Protein 3EVY (pdb70)

InterPro domains:
  IPR004473 Restriction endonuclease, type I, HsdR [TIGR00348] (7-655)
  IPR007409 Restriction endonuclease, type I, HsdR, N-terminal [PF04313] (4-182)
  IPR014001 Helicase superfamily 1/2, ATP-binding domain [PS51192] (248-413)
  IPR014001 Helicase superfamily 1/2, ATP-binding domain [SM00487] (231-418)
  IPR022625 Type I restriction enzyme R protein, C-terminal [PF12008] (660-917)
  IPR027417 P-loop containing nucleoside triphosphate hydrolase [G3DSA:3.40.50.300] (234-418)
  IPR027417 P-loop containing nucleoside triphosphate hydrolase [G3DSA:3.40.50.300] (419-662)
  IPR027417 P-loop containing nucleoside triphosphate hydrolase [SSF52540] (234-399)
  IPR027417 P-loop containing nucleoside triphosphate hydrolase [SSF52540] (256-638)
  IPR040980 SWI2/SNF2 ATPase [PF18766] (238-451)
  IPR051268 Type I restriction enzyme R subunit [PTHR30195] (1-907)
  IPR055180 Restriction endonuclease, type I, HsdR, second RecA-like helicase domain [PF22679] (484-639)

Nearest PDB structures (foldseek):
  3evy-assembly1_A  TM=1.012E+00  e=1.285E-11  Bacteroides fragilis NCTC 9343
  9had-assembly1_A  TM=4.197E-01  e=7.879E+00  Dermatophagoides farinae
  3evy-assembly1_A  TM=9.813E-01  e=6.248E-11  Bacteroides fragilis NCTC 9343
  9had-assembly1_A  TM=3.806E-01  e=4.696E+00  Dermatophagoides farinae
  1y1u-assembly2_C-2  TM=3.714E-01  e=5.599E+00  Mus musculus

Secondary structure (DSSP, 8-state):
--HHHHHHHHHHHHHHHHHHH--SHHHHHT--SHHHHHHHHHHHHHHHHHHHHHTTSTT--GGGSSS-HHHHHHHHHHHHHH-/---HHHHHHHHHHHHHHHHHHH--SHHHHHT---HHHHHHHHHHHHHHHHHHHHHHTSTT--GGGSSS-HHHHHHHHHHHHT--

B-factor: mean 45.15, std 9.03, range [30.13, 74.71]

Sequence (167 aa):
MKPYEKLVERFNEMAAEFLSYFPTVKSVGNLESELDKRRFVILFRAMLRLRNEVKGYNEFDAEDLTIEEQRFADYQSKYLDMSLMKPYEKLVERFNEMAAEFLSYFPTVKSVGNLESELDKRRFVILFRAMLRLRNEVKGYNEFDAEDLTIEEQRFADYQSKYLDMS

Foldseek 3Di:
DDPLLVLLVVLQVLVVVLCVLQVALVSLVPDDDPVSLVVLLVSLVVSVVSLVVSVPDPPDDQVSHDAHPVRNVSNVVSSVVSD/DDDDLVVLLVVLQVLVVVLCVLVVALVSLVVDDDPVSLVVLLVSLVVNVVSVVVNVVDPVDDQVSHPQHDVRNVSSVVSSVPRD

CATH classification: 1.20.58.910

Solvent-accessible surface area: 9980 Å² total; per-residue (Å²): 148,113,69,11,80,97,15,19,86,130,0,43,92,48,0,62,105,1,49,92,125,6,78,64,34,160,24,2,47,106,33,156,58,106,136,50,53,91,102,0,21,119,52,0,112,48,0,5,62,6,2,8,55,0,33,0,32,82,72,46,67,36,154,53,14,49,20,134,66,119,117,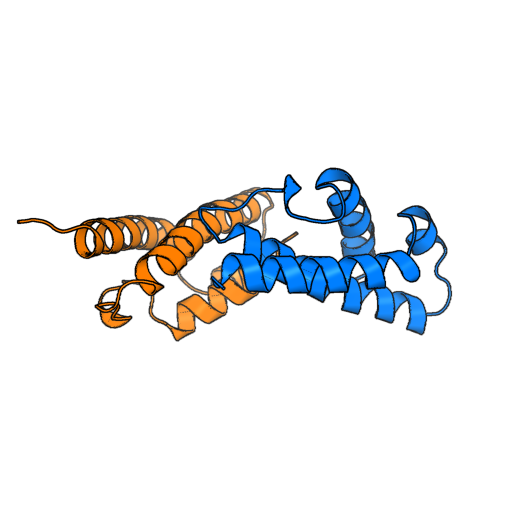6,39,56,0,24,6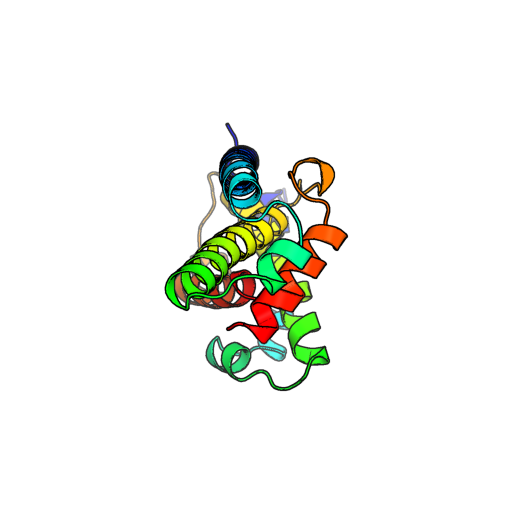2,67,22,102,129,34,92,234,121,48,87,18,89,40,14,13,78,116,0,38,122,44,0,62,88,1,52,92,105,3,77,52,26,165,26,8,48,113,32,158,45,114,97,39,73,137,74,0,26,112,35,0,54,45,1,6,66,9,24,42,65,0,56,68,68,161,102,64,71,22,157,54,10,66,1,110,122,119,115,8,40,57,0,55,44,85,0,17,51,37,78

Radius of gyration: 17.8 Å; Cα contacts (8 Å, |Δi|>4): 132; chains: 2; bounding box: 30×57×37 Å

Organism: Bacteroides fragilis (strain ATCC 25285 / DSM 2151 / CCUG 4856 / JCM 11019 / LMG 10263 / NCTC 9343 / Onslow / VPI 2553 / EN-2) (NCBI:txid272559)

Structure (mmCIF, N/CA/C/O backbone):
data_3EVY
#
_entry.id   3EVY
#
_cell.length_a   54.834
_cell.length_b   56.470
_cell.length_c   75.857
_cell.angle_alpha   90.000
_cell.angle_beta   90.000
_cell.angle_gamma   90.000
#
_symmetry.space_group_name_H-M   'P 21 21 21'
#
loop_
_entity.id
_entity.type
_entity.pdbx_description
1 polymer 'Putative type I restriction enzyme R protein'
2 water water
#
loop_
_atom_site.group_PDB
_atom_site.id
_atom_site.type_symbol
_atom_site.label_atom_id
_atom_site.label_alt_id
_atom_site.label_comp_id
_atom_site.label_asym_id
_atom_site.label_entity_id
_atom_site.label_seq_id
_atom_site.pdbx_PDB_ins_code
_atom_site.Cartn_x
_atom_site.Cartn_y
_atom_site.Cartn_z
_atom_site.occupancy
_atom_site.B_iso_or_equiv
_atom_site.auth_seq_id
_atom_site.auth_comp_id
_atom_site.auth_asym_id
_atom_site.auth_atom_id
_atom_site.pdbx_PDB_model_num
ATOM 1 N N . MET A 1 10 ? 52.023 44.090 -2.269 1.00 62.68 662 MET A N 1
ATOM 2 C CA . MET A 1 10 ? 50.619 43.647 -2.552 1.00 62.85 662 MET A CA 1
ATOM 3 C C . MET A 1 10 ? 49.934 43.213 -1.246 1.00 61.76 662 MET A C 1
ATOM 4 O O . MET A 1 10 ? 50.591 43.007 -0.210 1.00 62.09 662 MET A O 1
ATOM 9 N N . LYS A 1 11 ? 48.615 43.088 -1.299 1.00 59.86 663 LYS A N 1
ATOM 10 C CA . LYS A 1 11 ? 47.830 42.759 -0.105 1.00 58.43 663 LYS A CA 1
ATOM 11 C C . LYS A 1 11 ? 48.001 41.304 0.347 1.00 56.33 663 LYS A C 1
ATOM 12 O O . LYS A 1 11 ? 48.217 40.386 -0.476 1.00 54.97 663 LYS A O 1
ATOM 18 N N . PRO A 1 12 ? 47.883 41.083 1.660 1.00 54.43 664 PRO A N 1
ATOM 19 C CA . PRO A 1 12 ? 48.012 39.752 2.288 1.00 51.94 664 PRO A CA 1
ATOM 20 C C . PRO A 1 12 ? 47.339 38.620 1.471 1.00 49.35 664 PRO A C 1
ATOM 21 O O . PRO A 1 12 ? 47.994 37.598 1.237 1.00 47.59 664 PRO A O 1
ATOM 25 N N . TYR A 1 13 ? 46.087 38.819 1.044 1.00 46.86 665 TYR A N 1
ATOM 26 C CA . TYR A 1 13 ? 45.352 37.810 0.282 1.00 47.00 665 TYR A CA 1
ATOM 27 C C . TYR A 1 13 ? 46.004 37.391 -1.034 1.00 46.69 665 TYR A C 1
ATOM 28 O O . TYR A 1 13 ? 46.006 36.219 -1.405 1.00 46.91 665 TYR A O 1
ATOM 37 N N . GLU A 1 14 ? 46.478 38.390 -1.755 1.00 46.35 666 GLU A N 1
ATOM 38 C CA . GLU A 1 14 ? 47.085 38.239 -3.060 1.00 47.65 666 GLU A CA 1
ATOM 39 C C . GLU A 1 14 ? 48.380 37.502 -2.916 1.00 47.12 666 GLU A C 1
ATOM 40 O O . GLU A 1 14 ? 48.636 36.572 -3.692 1.00 47.20 666 GLU A O 1
ATOM 46 N N . LYS A 1 15 ? 49.173 37.884 -1.903 1.00 45.79 667 LYS A N 1
ATOM 47 C CA . LYS A 1 15 ? 50.402 37.142 -1.528 1.00 46.53 667 LYS A CA 1
ATOM 48 C C . LYS A 1 15 ? 50.151 35.658 -1.309 1.00 44.59 667 LYS A C 1
ATOM 49 O O . LYS A 1 15 ? 50.890 34.819 -1.841 1.00 45.00 667 LYS A O 1
ATOM 55 N N . LEU A 1 16 ? 49.171 35.312 -0.476 1.00 42.60 668 LEU A N 1
ATOM 56 C CA . LEU A 1 16 ? 48.907 33.908 -0.194 1.00 42.24 668 LEU A CA 1
ATOM 57 C C . LEU A 1 16 ? 48.371 33.134 -1.442 1.00 42.87 668 LEU A C 1
ATOM 58 O O . LEU A 1 16 ? 48.585 31.918 -1.558 1.00 43.63 668 LEU A O 1
ATOM 63 N N . VAL A 1 17 ? 47.574 33.797 -2.272 1.00 43.12 669 VAL A N 1
ATOM 64 C CA . VAL A 1 17 ? 47.066 33.172 -3.508 1.00 43.11 669 VAL A CA 1
ATOM 65 C C . VAL A 1 17 ? 48.230 32.814 -4.413 1.00 43.60 669 VAL A C 1
ATOM 66 O O . VAL A 1 17 ? 48.263 31.720 -4.960 1.00 43.11 669 VAL A O 1
ATOM 70 N N . GLU A 1 18 ? 49.221 33.714 -4.520 1.00 44.19 670 GLU A N 1
ATOM 71 C CA . GLU A 1 18 ? 50.404 33.457 -5.340 1.00 46.08 670 GLU A CA 1
ATOM 72 C C . GLU A 1 18 ? 51.215 32.264 -4.829 1.00 45.59 670 GLU A C 1
ATOM 73 O O . GLU A 1 18 ? 51.580 31.397 -5.600 1.00 45.84 670 GLU A O 1
ATOM 79 N N . ARG A 1 19 ? 51.506 32.225 -3.528 1.00 44.94 671 ARG A N 1
ATOM 80 C CA . ARG A 1 19 ? 52.073 31.061 -2.882 1.00 44.94 671 ARG A CA 1
ATOM 81 C C . ARG A 1 19 ? 51.242 29.758 -3.136 1.00 44.15 671 ARG A C 1
ATOM 82 O O . ARG A 1 19 ? 51.815 28.689 -3.361 1.00 44.16 671 ARG A O 1
ATOM 90 N N . PHE A 1 20 ? 49.923 29.830 -2.996 1.00 42.04 672 PHE A N 1
ATOM 91 C CA . PHE A 1 20 ? 49.095 28.582 -3.154 1.00 40.93 672 PHE A CA 1
ATOM 92 C C . PHE A 1 20 ? 49.267 28.057 -4.585 1.00 41.05 672 PHE A C 1
ATOM 93 O O . PHE A 1 20 ? 49.423 26.844 -4.803 1.00 41.87 672 PHE A O 1
ATOM 101 N N . ASN A 1 21 ? 49.258 28.986 -5.544 1.00 40.14 673 ASN A N 1
ATOM 102 C CA . ASN A 1 21 ? 49.267 28.596 -6.947 1.00 42.69 673 ASN A CA 1
ATOM 103 C C . ASN A 1 21 ? 50.620 27.994 -7.378 1.00 43.72 673 ASN A C 1
ATOM 104 O O . ASN A 1 21 ? 50.689 27.079 -8.244 1.00 43.74 673 ASN A O 1
ATOM 109 N N . GLU A 1 22 ? 51.695 28.509 -6.797 1.00 45.37 674 GLU A N 1
ATOM 110 C CA . GLU A 1 22 ? 53.016 27.901 -7.029 1.00 47.25 674 GLU A CA 1
ATOM 111 C C . GLU A 1 22 ? 53.118 26.537 -6.418 1.00 46.80 674 GLU A C 1
ATOM 112 O O . GLU A 1 22 ? 53.676 25.603 -7.040 1.00 48.68 674 GLU A O 1
ATOM 118 N N . MET A 1 23 ? 52.663 26.416 -5.175 1.00 46.10 675 MET A N 1
ATOM 119 C CA . MET A 1 23 ? 52.584 25.126 -4.477 1.00 47.55 675 MET A CA 1
ATOM 120 C C . MET A 1 23 ? 51.737 24.143 -5.287 1.00 47.07 675 MET A C 1
ATOM 121 O O . MET A 1 23 ? 52.112 22.993 -5.427 1.00 48.01 675 MET A O 1
ATOM 126 N N . ALA A 1 24 ? 50.607 24.594 -5.828 1.00 46.18 676 ALA A N 1
ATOM 127 C CA . ALA A 1 24 ? 49.712 23.679 -6.549 1.00 45.47 676 ALA A CA 1
ATOM 128 C C . ALA A 1 24 ? 50.348 23.131 -7.848 1.00 45.77 676 ALA A C 1
ATOM 129 O O . ALA A 1 24 ? 50.240 21.949 -8.170 1.00 44.69 676 ALA A O 1
ATOM 131 N N . ALA A 1 25 ? 50.981 24.005 -8.613 1.00 45.53 677 ALA A N 1
ATOM 132 C CA . ALA A 1 25 ? 51.548 23.599 -9.912 1.00 46.68 677 ALA A CA 1
ATOM 133 C C . ALA A 1 25 ? 52.679 22.649 -9.651 1.00 47.91 677 ALA A C 1
ATOM 134 O O . ALA A 1 25 ? 52.941 21.747 -10.455 1.00 49.21 677 ALA A O 1
ATOM 136 N N . GLU A 1 26 ? 53.378 22.843 -8.535 1.00 47.40 678 GLU A N 1
ATOM 137 C CA . GLU A 1 26 ? 54.361 21.869 -8.131 1.00 48.49 678 GLU A CA 1
ATOM 138 C C . GLU A 1 26 ? 53.737 20.561 -7.663 1.00 47.88 678 GLU A C 1
ATOM 139 O O . GLU A 1 26 ? 54.145 19.501 -8.108 1.00 48.11 678 GLU A O 1
ATOM 145 N N . PHE A 1 27 ? 52.757 20.629 -6.760 1.00 46.15 679 PHE A N 1
ATOM 146 C CA . PHE A 1 27 ? 51.961 19.437 -6.375 1.00 42.54 679 PHE A CA 1
ATOM 147 C C . PHE A 1 27 ? 51.470 18.642 -7.616 1.00 40.83 679 PHE A C 1
ATOM 148 O O . PHE A 1 27 ? 51.618 17.439 -7.671 1.00 41.46 679 PHE A O 1
ATOM 156 N N . LEU A 1 28 ? 50.844 19.324 -8.548 1.00 39.86 680 LEU A N 1
ATOM 157 C CA . LEU A 1 28 ? 50.342 18.703 -9.790 1.00 41.36 680 LEU A CA 1
ATOM 158 C C . LEU A 1 28 ? 51.441 18.063 -10.673 1.00 42.72 680 LEU A C 1
ATOM 159 O O . LEU A 1 28 ? 51.180 17.110 -11.393 1.00 43.41 680 LEU A O 1
ATOM 164 N N . SER A 1 29 ? 52.669 18.566 -10.613 1.00 44.12 681 SER A N 1
ATOM 165 C CA . SER A 1 29 ? 53.756 17.923 -11.393 1.00 43.55 681 SER A CA 1
ATOM 166 C C . SER A 1 29 ? 54.180 16.596 -10.759 1.00 43.52 681 SER A C 1
ATOM 167 O O . SER A 1 29 ? 54.828 15.783 -11.413 1.00 43.18 681 SER A O 1
ATOM 170 N N . TYR A 1 30 ? 53.810 16.367 -9.497 1.00 42.84 682 TYR A N 1
ATOM 171 C CA . TYR A 1 30 ? 54.068 15.097 -8.833 1.00 41.64 682 TYR A CA 1
ATOM 172 C C . TYR A 1 30 ? 52.871 14.163 -8.907 1.00 39.30 682 TYR A C 1
ATOM 173 O O . TYR A 1 30 ? 53.051 12.950 -9.083 1.00 40.13 682 TYR A O 1
ATOM 182 N N . PHE A 1 31 ? 51.659 14.700 -8.755 1.00 37.80 683 PHE A N 1
ATOM 183 C CA . PHE A 1 31 ? 50.389 13.911 -8.653 1.00 36.33 683 PHE A CA 1
ATOM 184 C C . PHE A 1 31 ? 49.401 14.524 -9.601 1.00 35.60 683 PHE A C 1
ATOM 185 O O . PHE A 1 31 ? 48.568 15.320 -9.200 1.00 35.30 683 PHE A O 1
ATOM 193 N N . PRO A 1 32 ? 49.552 14.210 -10.883 1.00 35.13 684 PRO A N 1
ATOM 194 C CA . PRO A 1 32 ? 48.769 14.856 -11.919 1.00 35.42 684 PRO A CA 1
ATOM 195 C C . PRO A 1 32 ? 47.273 14.620 -11.832 1.00 34.60 684 PRO A C 1
ATOM 196 O O . PRO A 1 32 ? 46.543 15.427 -12.326 1.00 36.37 684 PRO A O 1
ATOM 200 N N . THR A 1 33 ? 46.818 13.508 -11.230 1.00 35.82 685 THR A N 1
ATOM 201 C CA . THR A 1 33 ? 45.423 13.180 -11.153 1.00 37.21 685 THR A CA 1
ATOM 202 C C . THR A 1 33 ? 45.115 12.528 -9.789 1.00 36.02 685 THR A C 1
ATOM 203 O O . THR A 1 33 ? 45.995 12.184 -9.031 1.00 35.90 685 THR A O 1
ATOM 207 N N . VAL A 1 34 ? 43.853 12.371 -9.497 1.00 37.53 686 VAL A N 1
ATOM 208 C CA . VAL A 1 34 ? 43.493 11.740 -8.192 1.00 39.78 686 VAL A CA 1
ATOM 209 C C . VAL A 1 34 ? 43.930 10.276 -8.190 1.00 39.91 686 VAL A C 1
ATOM 210 O O . VAL A 1 34 ? 44.520 9.790 -7.231 1.00 39.52 686 VAL A O 1
ATOM 214 N N . LYS A 1 35 ? 43.713 9.593 -9.305 1.00 40.71 687 LYS A N 1
ATOM 215 C CA . LYS A 1 35 ? 44.068 8.189 -9.395 1.00 42.43 687 LYS A CA 1
ATOM 216 C C . LYS A 1 35 ? 45.554 7.998 -9.215 1.00 42.23 687 LYS A C 1
ATOM 217 O O . LYS A 1 35 ? 45.959 6.992 -8.639 1.00 42.49 687 LYS A O 1
ATOM 223 N N . SER A 1 36 ? 46.377 8.933 -9.721 1.00 41.89 688 SER A N 1
ATOM 224 C CA . SER A 1 36 ? 47.868 8.825 -9.528 1.00 41.00 688 SER A CA 1
ATOM 225 C C . SER A 1 36 ? 48.288 8.712 -8.047 1.00 41.11 688 SER A C 1
ATOM 226 O O . SER A 1 36 ? 49.326 8.052 -7.698 1.00 40.14 688 SER A O 1
ATOM 229 N N . VAL A 1 37 ? 47.496 9.326 -7.164 1.00 41.36 689 VAL A N 1
ATOM 230 C CA . VAL A 1 37 ? 47.749 9.221 -5.709 1.00 42.88 689 VAL A CA 1
ATOM 231 C C . VAL A 1 37 ? 47.427 7.811 -5.252 1.00 45.19 689 VAL A C 1
ATOM 232 O O . VAL A 1 37 ? 48.223 7.167 -4.548 1.00 47.10 689 VAL A O 1
ATOM 236 N N . GLY A 1 38 ? 46.279 7.322 -5.673 1.00 47.31 690 GLY A N 1
ATOM 237 C CA . GLY A 1 38 ? 45.921 5.897 -5.482 1.00 50.18 690 GLY A CA 1
ATOM 238 C C . GLY A 1 38 ? 47.013 4.925 -5.921 1.00 51.13 690 GLY A C 1
ATOM 239 O O . GLY A 1 38 ? 47.185 3.906 -5.303 1.00 52.88 690 GLY A O 1
ATOM 240 N N . ASN A 1 39 ? 47.769 5.223 -6.971 1.00 51.65 691 ASN A N 1
ATOM 241 C CA . ASN A 1 39 ? 48.822 4.307 -7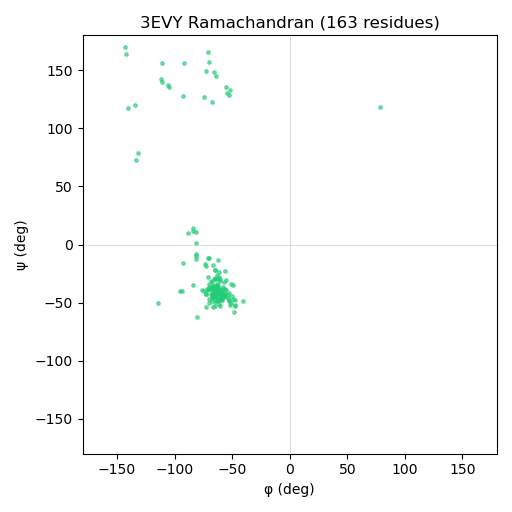.451 1.00 51.46 691 ASN A CA 1
ATOM 242 C C . ASN A 1 39 ? 50.157 4.362 -6.714 1.00 52.81 691 ASN A C 1
ATOM 243 O O . ASN A 1 39 ? 51.071 3.540 -6.991 1.00 54.14 691 ASN A O 1
ATOM 248 N N . LEU A 1 40 ? 50.326 5.327 -5.817 1.00 51.95 692 LEU A N 1
ATOM 249 C CA . LEU A 1 40 ? 51.584 5.440 -5.072 1.00 52.37 692 LEU A CA 1
ATOM 250 C C . LEU A 1 40 ? 51.922 4.117 -4.350 1.00 54.40 692 LEU A C 1
ATOM 251 O O . LEU A 1 40 ? 51.053 3.492 -3.759 1.00 55.56 692 LEU A O 1
ATOM 256 N N . GLU A 1 41 ? 53.170 3.673 -4.412 1.00 56.49 693 GLU A N 1
ATOM 257 C CA . GLU A 1 41 ? 53.509 2.394 -3.757 1.00 57.82 693 GLU A CA 1
ATOM 258 C C . GLU A 1 41 ? 54.477 2.544 -2.576 1.00 57.46 693 GLU A C 1
ATOM 259 O O . GLU A 1 41 ? 54.198 2.066 -1.481 1.00 57.91 693 GLU A O 1
ATOM 265 N N . SER A 1 42 ? 55.593 3.241 -2.762 1.00 57.00 694 SER A N 1
ATOM 266 C CA . SER A 1 42 ? 56.465 3.402 -1.626 1.00 56.54 694 SER A CA 1
ATOM 267 C C . SER A 1 42 ? 55.827 4.243 -0.508 1.00 56.54 694 SER A C 1
ATOM 268 O O . SER A 1 42 ? 55.043 5.192 -0.767 1.00 55.55 694 SER A O 1
ATOM 271 N N . GLU A 1 43 ? 56.198 3.922 0.733 1.00 55.67 695 GLU A N 1
ATOM 272 C CA . GLU A 1 43 ? 55.770 4.728 1.842 1.00 56.43 695 GLU A CA 1
ATOM 273 C C . GLU A 1 43 ? 56.366 6.152 1.795 1.00 54.67 695 GLU A C 1
ATOM 274 O O . GLU A 1 43 ? 55.727 7.097 2.261 1.00 52.81 695 GLU A O 1
ATOM 280 N N . LEU A 1 44 ? 57.565 6.315 1.211 1.00 53.32 696 LEU A N 1
ATOM 281 C CA . LEU A 1 44 ? 58.132 7.673 1.135 1.00 52.56 696 LEU A CA 1
ATOM 282 C C . LEU A 1 44 ? 57.237 8.536 0.217 1.00 50.51 696 LEU A C 1
ATOM 283 O O . LEU A 1 44 ? 57.005 9.693 0.515 1.00 48.58 696 LEU A O 1
ATOM 288 N N . ASP A 1 45 ? 56.763 7.961 -0.887 1.00 48.42 697 ASP A N 1
ATOM 289 C CA . ASP A 1 45 ? 55.886 8.694 -1.779 1.00 48.48 697 ASP A CA 1
ATOM 290 C C . ASP A 1 45 ? 54.563 9.025 -1.132 1.00 47.50 697 ASP A C 1
ATOM 291 O O . ASP A 1 45 ? 54.090 10.146 -1.296 1.00 46.99 697 ASP A O 1
ATOM 296 N N . LYS A 1 46 ? 53.968 8.065 -0.428 1.00 46.95 698 LYS A N 1
ATOM 297 C CA . LYS A 1 46 ? 52.732 8.342 0.320 1.00 48.02 698 LYS A CA 1
ATOM 298 C C . LYS A 1 46 ? 52.949 9.426 1.347 1.00 47.79 698 LYS A C 1
ATOM 299 O O . LYS A 1 46 ? 52.130 10.306 1.459 1.00 46.29 698 LYS A O 1
ATOM 305 N N . ARG A 1 47 ? 54.078 9.403 2.054 1.00 48.58 699 ARG A N 1
ATOM 306 C CA . ARG A 1 47 ? 54.349 10.497 2.989 1.00 49.51 699 ARG A CA 1
ATOM 307 C C . ARG A 1 47 ? 54.504 11.858 2.299 1.00 48.20 699 ARG A C 1
ATOM 308 O O . ARG A 1 47 ? 54.042 12.874 2.835 1.00 45.25 699 ARG A O 1
ATOM 316 N N . ARG A 1 48 ? 55.161 11.857 1.142 1.00 47.32 700 ARG A N 1
ATOM 317 C CA . ARG A 1 48 ? 55.386 13.085 0.382 1.00 48.51 700 ARG A CA 1
ATOM 318 C C . ARG A 1 48 ? 54.020 13.713 0.023 1.00 48.51 700 ARG A C 1
ATOM 319 O O . ARG A 1 48 ? 53.832 14.931 0.140 1.00 47.39 700 ARG A O 1
ATOM 327 N N . PHE A 1 49 ? 53.087 12.864 -0.407 1.00 46.87 701 PHE A N 1
ATOM 328 C CA . PHE A 1 49 ? 51.809 13.335 -0.824 1.00 48.14 701 PHE A CA 1
ATOM 329 C C . PHE A 1 49 ? 51.051 13.920 0.365 1.00 48.04 701 PHE A C 1
ATOM 330 O O . PHE A 1 49 ? 50.596 15.071 0.298 1.00 48.07 701 PHE A O 1
ATOM 338 N N . VAL A 1 50 ? 50.921 13.142 1.438 1.00 46.68 702 VAL A N 1
ATOM 339 C CA . VAL A 1 50 ? 50.335 13.647 2.685 1.00 46.82 702 VAL A CA 1
ATOM 340 C C . VAL A 1 50 ? 50.908 15.009 3.147 1.00 46.68 702 VAL A C 1
ATOM 341 O O . VAL A 1 50 ? 50.167 15.931 3.449 1.00 43.88 702 VAL A O 1
ATOM 345 N N . ILE A 1 51 ? 52.242 15.145 3.158 1.00 46.19 703 ILE A N 1
ATOM 346 C CA . ILE A 1 51 ? 52.883 16.372 3.621 1.00 45.67 703 ILE A CA 1
ATOM 347 C C . ILE A 1 51 ? 52.605 17.536 2.681 1.00 45.29 703 ILE A C 1
ATOM 348 O O . ILE A 1 51 ? 52.248 18.628 3.115 1.00 44.07 703 ILE A O 1
ATOM 353 N N . LEU A 1 52 ? 52.681 17.287 1.374 1.00 43.18 704 LEU A N 1
ATOM 354 C CA . LEU A 1 52 ? 52.374 18.306 0.425 1.00 43.23 704 LEU A CA 1
ATOM 355 C C . LEU A 1 52 ? 50.919 18.685 0.502 1.00 40.65 704 LEU A C 1
ATOM 356 O O . LEU A 1 52 ? 50.562 19.855 0.376 1.00 39.86 704 LEU A O 1
ATOM 361 N N . PHE A 1 53 ? 50.060 17.687 0.586 1.00 38.85 705 PHE A N 1
ATOM 362 C CA . PHE A 1 53 ? 48.687 18.034 0.526 1.00 38.24 705 PHE A CA 1
ATOM 363 C C . PHE A 1 53 ? 48.297 18.771 1.821 1.00 37.16 705 PHE A C 1
ATOM 364 O O . PHE A 1 53 ? 47.455 19.670 1.806 1.00 37.06 705 PHE A O 1
ATOM 372 N N . ARG A 1 54 ? 48.827 18.346 2.963 1.00 37.91 706 ARG A N 1
ATOM 373 C CA . ARG A 1 54 ? 48.536 19.114 4.238 1.00 39.21 706 ARG A CA 1
ATOM 374 C C . ARG A 1 54 ? 48.854 20.588 4.140 1.00 39.03 706 ARG A C 1
ATOM 375 O O . ARG A 1 54 ? 48.078 21.441 4.556 1.00 41.25 706 ARG A O 1
ATOM 383 N N . ALA A 1 55 ? 49.982 20.928 3.564 1.00 38.89 707 ALA A N 1
ATOM 384 C CA . ALA A 1 55 ? 50.375 22.331 3.391 1.00 38.96 707 ALA A CA 1
ATOM 385 C C . ALA A 1 55 ? 49.486 23.103 2.432 1.00 37.66 707 ALA A C 1
ATOM 386 O O . ALA A 1 55 ? 49.226 24.287 2.622 1.00 35.93 707 ALA A O 1
ATOM 388 N N . MET A 1 56 ? 49.125 22.480 1.316 1.00 36.98 708 MET A N 1
ATOM 389 C CA . MET A 1 56 ? 48.118 23.109 0.389 1.00 37.61 708 MET A CA 1
ATOM 390 C C . MET A 1 56 ? 46.806 23.259 1.087 1.00 36.92 708 MET A C 1
ATOM 391 O O . MET A 1 56 ? 46.138 24.303 0.977 1.00 38.01 708 MET A O 1
ATOM 396 N N . LEU A 1 57 ? 46.375 22.214 1.807 1.00 37.56 709 LEU A N 1
ATOM 397 C CA . LEU A 1 57 ? 45.066 22.255 2.458 1.00 36.23 709 LEU A CA 1
ATOM 398 C C . LEU A 1 57 ? 45.021 23.480 3.494 1.00 37.85 709 LEU A C 1
ATOM 399 O O . LEU A 1 57 ? 44.035 24.220 3.578 1.00 34.18 709 LEU A O 1
ATOM 404 N N . ARG A 1 58 ? 46.095 23.675 4.240 1.00 36.20 710 ARG A N 1
ATOM 405 C CA . ARG A 1 58 ? 46.157 24.748 5.269 1.00 37.11 710 ARG A CA 1
ATOM 406 C C . ARG A 1 58 ? 46.159 26.114 4.621 1.00 37.41 710 ARG A C 1
ATOM 407 O O . ARG A 1 58 ? 45.468 27.050 5.102 1.00 38.50 710 ARG A O 1
ATOM 415 N N . LEU A 1 59 ? 46.836 26.226 3.477 1.00 37.26 711 LEU A N 1
ATOM 416 C CA . LEU A 1 59 ? 46.955 27.492 2.804 1.00 38.08 711 LEU A CA 1
ATOM 417 C C . LEU A 1 59 ? 45.613 27.803 2.101 1.00 36.97 711 LEU A C 1
ATOM 418 O O . LEU A 1 59 ? 45.127 28.953 2.067 1.00 37.84 711 LEU A O 1
ATOM 423 N N . ARG A 1 60 ? 45.004 26.785 1.539 1.00 37.10 712 ARG A N 1
ATOM 424 C CA . ARG A 1 60 ? 43.676 26.958 0.958 1.00 36.14 712 ARG A CA 1
ATOM 425 C C . ARG A 1 60 ? 42.681 27.452 2.033 1.00 36.20 712 ARG A C 1
ATOM 426 O O . ARG A 1 60 ? 41.891 28.336 1.786 1.00 35.78 712 ARG A O 1
ATOM 434 N N . ASN A 1 61 ? 42.717 26.888 3.221 1.00 36.89 713 ASN A N 1
ATOM 435 C CA . ASN A 1 61 ? 41.767 27.296 4.279 1.00 36.05 713 ASN A CA 1
ATOM 436 C C . ASN A 1 61 ? 42.056 28.718 4.739 1.00 36.40 713 ASN A C 1
ATOM 437 O O . ASN A 1 61 ? 41.159 29.503 5.071 1.00 37.23 713 ASN A O 1
ATOM 442 N N . GLU A 1 62 ? 43.327 29.079 4.682 1.00 36.21 714 GLU A N 1
ATOM 443 C CA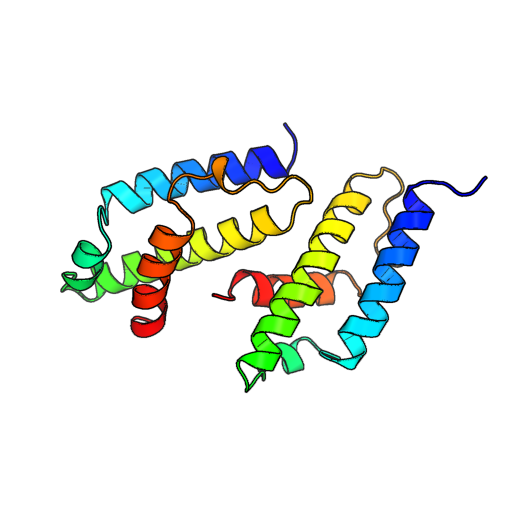 . GLU A 1 62 ? 43.815 30.373 5.054 1.00 37.43 714 GLU A CA 1
ATOM 444 C C . GLU A 1 62 ? 43.326 31.453 4.091 1.00 37.79 714 GLU A C 1
ATOM 445 O O . GLU A 1 62 ? 42.788 32.463 4.526 1.00 37.44 714 GLU A O 1
ATOM 451 N N . VAL A 1 63 ? 43.459 31.239 2.787 1.00 37.84 715 VAL A N 1
ATOM 452 C CA . VAL A 1 63 ? 42.815 32.177 1.818 1.00 37.12 715 VAL A CA 1
ATOM 453 C C . VAL A 1 63 ? 41.306 32.224 1.903 1.00 37.85 715 VAL A C 1
ATOM 454 O O . VAL A 1 63 ? 40.736 33.244 1.627 1.00 39.25 715 VAL A O 1
ATOM 458 N N . LYS A 1 64 ? 40.635 31.139 2.306 1.00 37.80 716 LYS A N 1
ATOM 459 C CA . LYS A 1 64 ? 39.179 31.236 2.481 1.00 37.98 716 LYS A CA 1
ATOM 460 C C . LYS A 1 64 ? 38.841 32.091 3.691 1.00 37.80 716 LYS A C 1
ATOM 461 O O . LYS A 1 64 ? 37.670 32.457 3.901 1.00 37.48 716 LYS A O 1
ATOM 467 N N . GLY A 1 65 ? 39.836 32.393 4.495 1.00 35.48 717 GLY A N 1
ATOM 468 C CA . GLY A 1 65 ? 39.592 33.244 5.631 1.00 37.23 717 GLY A CA 1
ATOM 469 C C . GLY A 1 65 ? 39.635 34.752 5.339 1.00 37.48 717 GLY A C 1
ATOM 470 O O . GLY A 1 65 ? 39.711 35.581 6.287 1.00 36.94 717 GLY A O 1
ATOM 471 N N . TYR A 1 66 ? 39.603 35.106 4.038 1.00 37.54 718 TYR A N 1
ATOM 472 C CA . TYR A 1 66 ? 39.544 36.505 3.592 1.00 37.33 718 TYR A CA 1
ATOM 473 C C . TYR A 1 66 ? 38.203 36.840 2.925 1.00 36.82 718 TYR A C 1
ATOM 474 O O . TYR A 1 66 ? 37.647 36.041 2.142 1.00 36.10 718 TYR A O 1
ATOM 483 N N . ASN A 1 67 ? 37.728 38.059 3.187 1.00 35.59 719 ASN A N 1
ATOM 484 C CA . ASN A 1 67 ? 36.463 38.553 2.600 1.00 37.92 719 ASN A CA 1
ATOM 485 C C . ASN A 1 67 ? 36.492 38.497 1.063 1.00 38.71 719 ASN A C 1
ATOM 486 O O . ASN A 1 67 ? 35.438 38.291 0.416 1.00 38.01 719 ASN A O 1
ATOM 491 N N . GLU A 1 68 ? 37.676 38.686 0.494 1.00 37.39 720 GLU A N 1
ATOM 492 C CA . GLU A 1 68 ? 37.780 38.754 -0.951 1.00 40.46 720 GLU A CA 1
ATOM 493 C C . GLU A 1 68 ? 37.985 37.396 -1.605 1.00 40.32 720 GLU A C 1
ATOM 494 O O . GLU A 1 68 ? 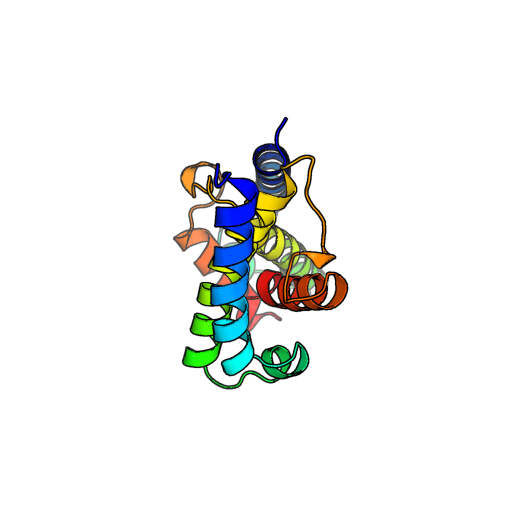38.250 37.346 -2.802 1.00 40.39 720 GLU A O 1
ATOM 500 N N . PHE A 1 69 ? 37.846 36.305 -0.833 1.00 39.39 721 PHE A N 1
ATOM 501 C CA . PHE A 1 69 ? 38.086 34.935 -1.371 1.00 39.12 721 PHE A CA 1
ATOM 502 C C . PHE A 1 69 ? 37.267 34.613 -2.631 1.00 39.32 721 PHE A C 1
ATOM 503 O O . PHE A 1 69 ? 36.044 34.780 -2.680 1.00 37.83 721 PHE A O 1
ATOM 511 N N . ASP A 1 70 ? 37.944 34.114 -3.650 1.00 39.07 722 ASP A N 1
ATOM 512 C CA . ASP A 1 70 ? 37.251 33.676 -4.854 1.00 40.14 722 ASP A CA 1
ATOM 513 C C . ASP A 1 70 ? 37.960 32.398 -5.315 1.00 39.70 722 ASP A C 1
ATOM 514 O O . ASP A 1 70 ? 39.158 32.423 -5.641 1.00 40.05 722 ASP A O 1
ATOM 519 N N . ALA A 1 71 ? 37.222 31.289 -5.322 1.00 38.98 723 ALA A N 1
ATOM 520 C CA . ALA A 1 71 ? 37.766 30.029 -5.728 1.00 38.80 723 ALA A CA 1
ATOM 521 C C . ALA A 1 71 ? 38.453 30.111 -7.059 1.00 39.58 723 ALA A C 1
ATOM 522 O O . ALA A 1 71 ? 39.418 29.378 -7.301 1.00 40.54 723 ALA A O 1
ATOM 524 N N . GLU A 1 72 ? 37.932 30.944 -7.946 1.00 40.94 724 GLU A N 1
ATOM 525 C CA . GLU A 1 72 ? 38.518 31.075 -9.300 1.00 42.79 724 GLU A CA 1
ATOM 526 C C . GLU A 1 72 ? 39.964 31.592 -9.285 1.00 41.74 724 GLU A C 1
ATOM 527 O O . GLU A 1 72 ? 40.707 31.494 -10.290 1.00 41.59 724 GLU A O 1
ATOM 533 N N . ASP A 1 73 ? 40.380 32.095 -8.132 1.00 40.56 725 ASP A N 1
ATOM 534 C CA . ASP A 1 73 ? 41.675 32.718 -8.006 1.00 40.01 725 ASP A CA 1
ATOM 535 C C . ASP A 1 73 ? 42.689 31.603 -7.829 1.00 38.90 725 ASP A C 1
ATOM 536 O O . ASP A 1 73 ? 43.870 31.855 -7.894 1.00 40.52 725 ASP A O 1
ATOM 541 N N . LEU A 1 74 ? 42.226 30.378 -7.573 1.00 37.91 726 LEU A N 1
ATOM 542 C CA . LEU A 1 74 ? 43.090 29.257 -7.242 1.00 36.24 726 LEU A CA 1
ATOM 543 C C . LEU A 1 74 ? 43.151 28.168 -8.338 1.00 37.34 726 LEU A C 1
ATOM 544 O O . LEU A 1 74 ? 42.116 27.806 -8.909 1.00 38.42 726 LEU A O 1
ATOM 549 N N . THR A 1 75 ? 44.357 27.628 -8.556 1.00 36.59 727 THR A N 1
ATOM 550 C CA . THR A 1 75 ? 44.580 26.429 -9.369 1.00 36.15 727 THR A CA 1
ATOM 551 C C . THR A 1 75 ? 43.861 25.262 -8.639 1.00 37.16 727 THR A C 1
ATOM 552 O O . THR A 1 75 ? 43.813 25.250 -7.400 1.00 37.75 727 THR A O 1
ATOM 556 N N . ILE A 1 76 ? 43.299 24.324 -9.400 1.00 35.82 728 ILE A N 1
ATOM 557 C CA . ILE A 1 76 ? 42.587 23.169 -8.881 1.00 37.46 728 ILE A CA 1
ATOM 558 C C . ILE A 1 76 ? 41.226 23.556 -8.448 1.00 38.10 728 ILE A C 1
ATOM 559 O O . ILE A 1 76 ? 41.059 24.388 -7.513 1.00 39.47 728 ILE A O 1
ATOM 564 N N . GLU A 1 77 ? 40.238 22.962 -9.082 1.00 37.72 729 GLU A N 1
ATOM 565 C CA . GLU A 1 77 ? 38.862 23.309 -8.770 1.00 36.31 729 GLU A CA 1
ATOM 566 C C . GLU A 1 77 ? 38.532 22.766 -7.373 1.00 38.88 729 GLU A C 1
ATOM 567 O O . GLU A 1 77 ? 39.154 21.800 -6.931 1.00 37.94 729 GLU A O 1
ATOM 573 N N . GLU A 1 78 ? 37.525 23.361 -6.710 1.00 40.12 730 GLU A N 1
ATOM 574 C CA . GLU A 1 78 ? 37.107 22.900 -5.355 1.00 41.45 730 GLU A CA 1
ATOM 575 C C . GLU A 1 78 ? 36.811 21.425 -5.298 1.00 42.78 730 GLU A C 1
ATOM 576 O O . GLU A 1 78 ? 37.330 20.716 -4.417 1.00 42.69 730 GLU A O 1
ATOM 582 N N . GLN A 1 79 ? 36.001 20.940 -6.255 1.00 42.85 731 GLN A N 1
ATOM 583 C CA . GLN A 1 79 ? 35.645 19.509 -6.292 1.00 42.81 731 GLN A CA 1
ATOM 584 C C . GLN A 1 79 ? 36.846 18.578 -6.464 1.00 42.11 731 GLN A C 1
ATOM 585 O O . GLN A 1 79 ? 37.036 17.612 -5.669 1.00 42.70 731 GLN A O 1
ATOM 591 N N . ARG A 1 80 ? 37.645 18.844 -7.506 1.00 39.09 732 ARG A N 1
ATOM 592 C CA . ARG A 1 80 ? 38.904 18.144 -7.723 1.00 38.35 732 ARG A CA 1
ATOM 593 C C . ARG A 1 80 ? 39.763 18.152 -6.434 1.00 36.27 732 ARG A C 1
ATOM 594 O O . ARG A 1 80 ? 40.340 17.120 -6.025 1.00 35.82 732 ARG A O 1
ATOM 602 N N . PHE A 1 81 ? 39.827 19.312 -5.789 1.00 36.99 733 PHE A N 1
ATOM 603 C CA . PHE A 1 81 ? 40.686 19.450 -4.584 1.00 37.02 733 PHE A CA 1
ATOM 604 C C . PHE A 1 81 ? 40.124 18.533 -3.504 1.00 38.41 733 PHE A C 1
ATOM 605 O O . PHE A 1 81 ? 40.876 17.858 -2.844 1.00 37.08 733 PHE A O 1
ATOM 613 N N . ALA A 1 82 ? 38.785 18.563 -3.335 1.00 39.03 734 ALA A N 1
ATOM 614 C CA . ALA A 1 82 ? 38.082 17.619 -2.411 1.00 42.59 734 ALA A CA 1
ATOM 615 C C . ALA A 1 82 ? 38.350 16.147 -2.691 1.00 43.20 734 ALA A C 1
ATOM 616 O O . ALA A 1 82 ? 38.455 15.333 -1.773 1.00 42.93 734 ALA A O 1
ATOM 618 N N . ASP A 1 83 ? 38.426 15.784 -3.970 1.00 44.06 735 ASP A N 1
ATOM 619 C CA . ASP A 1 83 ? 38.792 14.426 -4.364 1.00 42.46 735 ASP A CA 1
ATOM 620 C C . ASP A 1 83 ? 40.215 14.053 -3.946 1.00 42.21 735 ASP A C 1
ATOM 621 O O . ASP A 1 83 ? 40.458 12.968 -3.463 1.00 41.51 735 ASP A O 1
ATOM 626 N N . TYR A 1 84 ? 41.181 14.960 -4.090 1.00 40.50 736 TYR A N 1
ATOM 627 C CA . TYR A 1 84 ? 42.492 14.689 -3.508 1.00 40.99 736 TYR A CA 1
ATOM 628 C C . TYR A 1 84 ? 42.380 14.580 -1.975 1.00 41.37 736 TYR A C 1
ATOM 629 O O . TYR A 1 84 ? 43.075 13.790 -1.337 1.00 40.97 736 TYR A O 1
ATOM 638 N N . GLN A 1 85 ? 41.493 15.380 -1.402 1.00 40.52 737 GLN A N 1
ATOM 639 C CA . GLN A 1 85 ? 41.382 15.432 0.050 1.00 42.25 737 GLN A CA 1
ATOM 640 C C . GLN A 1 85 ? 40.829 14.088 0.566 1.00 43.15 737 GLN A C 1
ATOM 641 O O . GLN A 1 85 ? 41.287 13.567 1.583 1.00 42.24 737 GLN A O 1
ATOM 647 N N . SER A 1 86 ? 39.897 13.472 -0.161 1.00 44.01 738 SER A N 1
ATOM 648 C CA . SER A 1 86 ? 39.431 12.122 0.289 1.00 46.55 738 SER A CA 1
ATOM 649 C C . SER A 1 86 ? 40.600 11.151 0.415 1.00 45.71 738 SER A C 1
ATOM 650 O O . SER A 1 86 ? 40.679 10.384 1.400 1.00 46.57 738 SER A O 1
ATOM 653 N N . LYS A 1 87 ? 41.513 11.185 -0.559 1.00 45.81 739 LYS A N 1
ATOM 654 C CA . LYS A 1 87 ? 42.697 10.290 -0.516 1.00 46.37 739 LYS A CA 1
ATOM 655 C C . LYS A 1 87 ? 43.552 10.607 0.679 1.00 46.91 739 LYS A C 1
ATOM 656 O O . LYS A 1 87 ? 44.154 9.706 1.314 1.00 47.72 739 LYS A O 1
ATOM 662 N N . TYR A 1 88 ? 43.694 11.898 0.941 1.00 46.79 740 TYR A N 1
ATOM 663 C CA . TYR A 1 88 ? 44.534 12.361 2.021 1.00 47.39 740 TYR A CA 1
ATOM 664 C C . TYR A 1 88 ? 43.925 11.886 3.362 1.00 49.40 740 TYR A C 1
ATOM 665 O O . TYR A 1 88 ? 44.639 11.320 4.190 1.00 48.65 740 TYR A O 1
ATOM 674 N N . LEU A 1 89 ? 42.612 12.048 3.533 1.00 51.52 741 LEU A N 1
ATOM 675 C CA . LEU A 1 89 ? 41.931 11.561 4.749 1.00 55.70 741 LEU A CA 1
ATOM 676 C C . LEU A 1 89 ? 42.064 10.034 5.001 1.00 58.75 741 LEU A C 1
ATOM 677 O O . LEU A 1 89 ? 42.234 9.600 6.156 1.00 59.93 741 LEU A O 1
ATOM 682 N N . ASP A 1 90 ? 42.019 9.226 3.947 1.00 61.64 742 ASP A N 1
ATOM 683 C CA . ASP A 1 90 ? 42.259 7.782 4.079 1.00 64.91 742 ASP A CA 1
ATOM 684 C C . ASP A 1 90 ? 43.718 7.484 4.367 1.00 66.26 742 ASP A C 1
ATOM 685 O O . ASP A 1 90 ? 44.056 6.473 4.955 1.00 66.93 742 ASP A O 1
ATOM 690 N N . MET A 1 91 ? 44.589 8.356 3.912 1.00 68.10 743 MET A N 1
ATOM 691 C CA . MET A 1 91 ? 46.004 8.063 3.872 1.00 69.58 743 MET A CA 1
ATOM 692 C C . MET A 1 91 ? 46.733 8.535 5.118 1.00 70.90 743 MET A C 1
ATOM 693 O O . MET A 1 91 ? 47.901 8.163 5.354 1.00 71.82 743 MET A O 1
ATOM 698 N N . SER A 1 92 ? 46.091 9.400 5.884 1.00 71.49 744 SER A N 1
ATOM 699 C CA . SER A 1 92 ? 46.761 9.951 7.043 1.00 72.41 744 SER A CA 1
ATOM 700 C C . SER A 1 92 ? 46.106 9.475 8.347 1.00 73.15 744 SER A C 1
ATOM 701 O O . SER A 1 92 ? 46.816 9.097 9.294 1.00 74.33 744 SER A O 1
ATOM 704 N N . LEU B 1 9 ? 29.720 60.039 13.920 1.00 61.25 661 LEU B N 1
ATOM 705 C CA . LEU B 1 9 ? 30.610 59.699 15.062 1.00 60.16 661 LEU B CA 1
ATOM 706 C C . LEU B 1 9 ? 31.078 58.252 14.999 1.00 59.08 661 LEU B C 1
ATOM 707 O O . LEU B 1 9 ? 32.291 58.042 14.828 1.00 58.94 661 LEU B O 1
ATOM 712 N N . MET B 1 10 ? 30.179 57.258 15.173 1.00 56.79 662 MET B N 1
ATOM 713 C CA . MET B 1 10 ? 30.618 55.840 15.089 1.00 55.05 662 MET B CA 1
ATOM 714 C C . MET B 1 10 ? 31.399 55.581 13.790 1.00 54.02 662 MET B C 1
ATOM 715 O O . MET B 1 10 ? 30.960 56.004 12.697 1.00 54.52 662 MET B O 1
ATOM 720 N N . LYS B 1 11 ? 32.550 54.913 13.926 1.00 52.74 663 LYS B N 1
ATOM 721 C CA . LYS B 1 11 ? 33.502 54.647 12.835 1.00 51.01 663 LYS B CA 1
ATOM 722 C C . LYS B 1 11 ? 33.545 53.145 12.473 1.00 49.70 663 LYS B C 1
ATOM 723 O O . LYS B 1 11 ? 33.227 52.291 13.299 1.00 48.27 663 LYS B O 1
ATOM 725 N N . PRO B 1 12 ? 33.964 52.831 11.240 1.00 47.78 664 PRO B N 1
ATOM 726 C CA . PRO B 1 12 ? 34.116 51.466 10.757 1.00 45.54 664 PRO B CA 1
ATOM 727 C C . PRO B 1 12 ? 34.857 50.536 11.690 1.00 42.99 664 PRO B C 1
ATOM 728 O O . PRO B 1 12 ? 34.326 49.488 11.967 1.00 40.53 664 PRO B O 1
ATOM 732 N N . TYR B 1 13 ? 36.070 50.880 12.162 1.00 42.08 665 TYR B N 1
ATOM 733 C CA . TYR B 1 13 ? 36.769 49.969 13.040 1.00 41.29 665 TYR B CA 1
ATOM 734 C C . TYR B 1 13 ? 35.835 49.474 14.171 1.00 42.29 665 TYR B C 1
ATOM 735 O O . TYR B 1 13 ? 35.610 48.284 14.321 1.00 40.16 665 TYR B O 1
ATOM 744 N N . GLU B 1 14 ? 35.286 50.402 14.964 1.00 43.60 666 GLU B N 1
ATOM 745 C CA . GLU B 1 14 ? 34.443 50.014 16.124 1.00 44.02 666 GLU B CA 1
ATOM 746 C C . GLU B 1 14 ? 33.276 49.138 15.687 1.00 43.37 666 GLU B C 1
ATOM 747 O O . GLU B 1 14 ? 32.941 48.175 16.407 1.00 43.39 666 GLU B O 1
ATOM 753 N N . LYS B 1 15 ? 32.657 49.421 14.529 1.00 42.26 667 LYS B N 1
ATOM 754 C CA . LYS B 1 15 ? 31.515 48.658 14.133 1.00 41.28 667 LYS B CA 1
ATOM 755 C C . LYS B 1 15 ? 31.974 47.211 13.921 1.00 42.05 667 L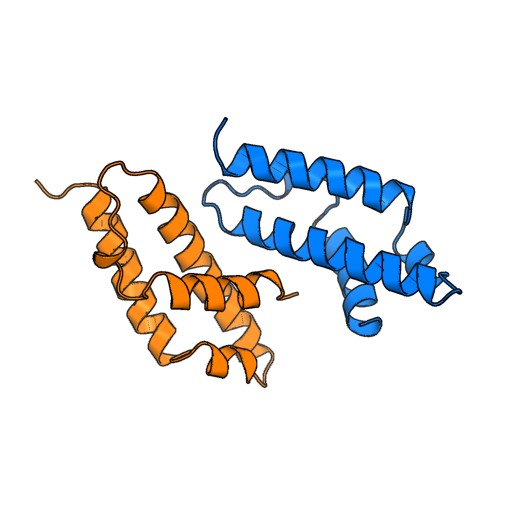YS B C 1
ATOM 756 O O . LYS B 1 15 ? 31.263 46.266 14.293 1.00 39.85 667 LYS B O 1
ATOM 758 N N . LEU B 1 16 ? 33.171 47.057 13.337 1.00 40.36 668 LEU B N 1
ATOM 759 C CA . LEU B 1 16 ? 33.701 45.758 13.018 1.00 40.40 668 LEU B CA 1
ATOM 760 C C . LEU B 1 16 ? 34.175 44.963 14.269 1.00 41.00 668 LEU B C 1
ATOM 761 O O . LEU B 1 16 ? 33.966 43.757 14.358 1.00 40.35 668 LEU B O 1
ATOM 766 N N . VAL B 1 17 ? 34.863 45.636 15.192 1.00 40.46 669 VAL B N 1
ATOM 767 C CA . VAL B 1 17 ? 35.297 44.981 16.384 1.00 40.04 669 VAL B CA 1
ATOM 768 C C . VAL B 1 17 ? 34.055 44.510 17.196 1.00 40.97 669 VAL B C 1
ATOM 769 O O . VAL B 1 17 ? 34.115 43.442 17.832 1.00 40.73 669 VAL B O 1
ATOM 773 N N . GLU B 1 18 ? 32.971 45.289 17.190 1.00 38.51 670 GLU B N 1
ATOM 774 C CA . GLU B 1 18 ? 31.793 44.915 17.993 1.00 39.30 670 GLU B CA 1
ATOM 775 C C . GLU B 1 18 ? 31.108 43.709 17.424 1.00 39.16 670 GLU B C 1
ATOM 776 O O . GLU B 1 18 ? 30.561 42.831 18.148 1.00 38.83 670 GLU B O 1
ATOM 782 N N . ARG B 1 19 ? 31.119 43.674 16.109 1.00 37.60 671 ARG B N 1
ATOM 783 C CA . ARG B 1 19 ? 30.535 42.570 15.387 1.00 38.79 671 ARG B CA 1
ATOM 784 C C . ARG B 1 19 ? 31.371 41.293 15.653 1.00 37.10 671 ARG B C 1
ATOM 785 O O . ARG B 1 19 ? 30.843 40.216 15.856 1.00 37.42 671 ARG B O 1
ATOM 793 N N . PHE B 1 20 ? 32.675 41.431 15.699 1.00 35.10 672 PHE B N 1
ATOM 794 C CA . PHE B 1 20 ? 33.533 40.283 15.953 1.00 34.80 672 PHE B CA 1
ATOM 795 C C . PHE B 1 20 ? 33.228 39.798 17.340 1.00 35.55 672 PHE B C 1
ATOM 796 O O . PHE B 1 20 ? 33.119 38.582 17.604 1.00 35.23 672 PHE B O 1
ATOM 804 N N . ASN B 1 21 ? 33.120 40.745 18.264 1.00 35.39 673 ASN B N 1
ATOM 805 C CA . ASN B 1 21 ? 32.885 40.335 19.640 1.00 35.99 673 ASN B CA 1
ATOM 806 C C . ASN B 1 21 ? 31.550 39.660 19.880 1.00 35.61 673 ASN B C 1
ATOM 807 O O . ASN B 1 21 ? 31.531 38.748 20.710 1.00 36.32 673 ASN B O 1
ATOM 812 N N . GLU B 1 22 ? 30.454 40.092 19.225 1.00 35.91 674 GLU B N 1
ATOM 813 C CA . GLU B 1 22 ? 29.177 39.349 19.323 1.00 38.27 674 GLU B CA 1
ATOM 814 C C . GLU B 1 22 ? 29.325 37.915 18.757 1.00 37.79 674 GLU B C 1
ATOM 815 O O . GLU B 1 22 ? 28.869 36.967 19.359 1.00 38.29 674 GLU B O 1
ATOM 821 N N . MET B 1 23 ? 30.009 37.769 17.629 1.00 37.96 675 MET B N 1
ATOM 822 C CA . MET B 1 23 ? 30.300 36.450 17.043 1.00 37.90 675 MET B CA 1
ATOM 823 C C . MET B 1 23 ? 31.110 35.592 17.959 1.00 36.92 675 MET B C 1
ATOM 824 O O . MET B 1 23 ? 30.876 34.368 18.013 1.00 34.78 675 MET B O 1
ATOM 829 N N . ALA B 1 24 ? 32.066 36.204 18.663 1.00 37.20 676 ALA B N 1
ATOM 830 C CA . ALA B 1 24 ? 33.000 35.474 19.535 1.00 37.62 676 ALA B CA 1
ATOM 831 C C . ALA B 1 24 ? 32.250 34.901 20.742 1.00 38.78 676 ALA B C 1
ATOM 832 O O . ALA B 1 24 ? 32.463 33.760 21.111 1.00 38.21 676 ALA B O 1
ATOM 834 N N . ALA B 1 25 ? 31.342 35.683 21.339 1.00 40.83 677 ALA B N 1
ATOM 835 C CA . ALA B 1 25 ? 30.591 35.182 22.458 1.00 41.47 677 ALA B CA 1
ATOM 836 C C . ALA B 1 25 ? 29.745 33.984 21.998 1.00 41.46 677 ALA B C 1
ATOM 837 O O . ALA B 1 25 ? 29.725 32.933 22.663 1.00 43.58 677 ALA B O 1
ATOM 839 N N . GLU B 1 26 ? 29.044 34.125 20.887 1.00 40.71 678 GLU B N 1
ATOM 840 C CA . GLU B 1 26 ? 28.324 33.001 20.293 1.00 39.61 678 GLU B CA 1
ATOM 841 C C . GLU B 1 26 ? 29.230 31.739 20.063 1.00 38.45 678 GLU B C 1
ATOM 842 O O . GLU B 1 26 ? 28.863 30.573 20.385 1.00 38.31 678 GLU B O 1
ATOM 848 N N . PHE B 1 27 ? 30.401 31.969 19.472 1.00 37.03 679 PHE B N 1
ATOM 849 C CA . PHE B 1 27 ? 31.334 30.907 19.145 1.00 34.92 679 PHE B CA 1
ATOM 850 C C . PHE B 1 27 ? 31.764 30.208 20.451 1.00 36.88 679 PHE B C 1
ATOM 851 O O . PHE B 1 27 ? 31.759 28.945 20.557 1.00 37.57 679 PHE B O 1
ATOM 859 N N . LEU B 1 28 ? 32.127 30.992 21.458 1.00 36.22 680 LEU B N 1
ATOM 860 C CA . LEU B 1 28 ? 32.597 30.408 22.676 1.00 37.87 680 LEU B CA 1
ATOM 861 C C . LEU B 1 28 ? 31.512 29.590 23.401 1.00 37.35 680 LEU B C 1
ATOM 862 O O . LEU B 1 28 ? 31.812 28.619 24.091 1.00 38.53 680 LEU B O 1
ATOM 867 N N . SER B 1 29 ? 30.253 29.913 23.252 1.00 38.61 681 SER B N 1
ATOM 868 C CA . SER B 1 29 ? 29.203 29.012 23.815 1.00 39.88 681 SER B CA 1
ATOM 869 C C . SER B 1 29 ? 29.223 27.565 23.189 1.00 39.73 681 SER B C 1
ATOM 870 O O . SER B 1 29 ? 28.763 26.605 23.826 1.00 38.61 681 SER B O 1
ATOM 873 N N . TYR B 1 30 ? 29.763 27.425 21.962 1.00 37.59 682 TYR B N 1
ATOM 874 C CA . TYR B 1 30 ? 29.898 26.134 21.287 1.00 36.81 682 TYR B CA 1
ATOM 875 C C . TYR B 1 30 ? 31.266 25.485 21.522 1.00 38.27 682 TYR B C 1
ATOM 876 O O . TYR B 1 30 ? 31.347 24.253 21.680 1.00 38.27 682 TYR B O 1
ATOM 885 N N . PHE B 1 31 ? 32.329 26.309 21.501 1.00 36.06 683 PHE B N 1
ATOM 886 C CA . PHE B 1 31 ? 33.713 25.882 21.493 1.00 37.76 683 PHE B CA 1
ATOM 887 C C . PHE B 1 31 ? 34.438 26.725 22.528 1.00 37.71 683 PHE B C 1
ATOM 888 O O . PHE B 1 31 ? 35.219 27.657 22.212 1.00 38.05 683 PHE B O 1
ATOM 896 N N . PRO B 1 32 ? 34.157 26.417 23.824 1.00 39.42 684 PRO B N 1
ATOM 897 C CA . PRO B 1 32 ? 34.660 27.290 24.914 1.00 40.12 684 PRO B CA 1
ATOM 898 C C . PRO B 1 32 ? 36.202 27.312 25.017 1.00 40.06 684 PRO B C 1
ATOM 899 O O . PRO B 1 32 ? 36.754 28.293 25.533 1.00 41.56 684 PRO B O 1
ATOM 903 N N . THR B 1 33 ? 36.860 26.277 24.497 1.00 40.10 685 THR B N 1
ATOM 904 C CA . THR B 1 33 ? 38.315 26.164 24.515 1.00 41.06 685 THR B CA 1
ATOM 905 C C . THR B 1 33 ? 38.865 25.544 23.229 1.00 40.46 685 THR B C 1
ATOM 906 O O . THR B 1 33 ? 38.159 24.899 22.487 1.00 38.66 685 THR B O 1
ATOM 910 N N . VAL B 1 34 ? 40.158 25.699 23.004 1.00 41.22 686 VAL B N 1
ATOM 911 C CA . VAL B 1 34 ? 40.853 25.037 21.881 1.00 42.73 686 VAL B CA 1
ATOM 912 C C . VAL B 1 34 ? 40.768 23.538 22.017 1.00 44.73 686 VAL B C 1
ATOM 913 O O . VAL B 1 34 ? 40.514 22.835 21.026 1.00 44.31 686 VAL B O 1
ATOM 917 N N . LYS B 1 35 ? 40.883 23.040 23.258 1.00 46.48 687 LYS B N 1
ATOM 918 C CA . LYS B 1 35 ? 40.768 21.620 23.517 1.00 48.23 687 LYS B CA 1
ATOM 919 C C . LYS B 1 35 ? 39.407 21.163 23.073 1.00 48.96 687 LYS B C 1
ATOM 920 O O . LYS B 1 35 ? 39.283 20.070 22.504 1.00 49.80 687 LYS B O 1
ATOM 926 N N . SER B 1 36 ? 38.368 21.967 23.317 1.00 47.86 688 SER B N 1
ATOM 927 C CA . SER B 1 36 ? 37.038 21.464 22.937 1.00 46.86 688 SER B CA 1
ATOM 928 C C . SER B 1 36 ? 36.919 21.303 21.448 1.00 47.48 688 SER B C 1
ATOM 929 O O . SER B 1 36 ? 36.142 20.506 20.978 1.00 48.28 688 SER B O 1
ATOM 932 N N . VAL B 1 37 ? 37.733 21.996 20.675 1.00 47.45 689 VAL B N 1
ATOM 933 C CA . VAL B 1 37 ? 37.655 21.820 19.247 1.00 48.02 689 VAL B CA 1
ATOM 934 C C . VAL B 1 37 ? 38.472 20.619 18.859 1.00 49.89 689 VAL B C 1
ATOM 935 O O . VAL B 1 37 ? 38.087 19.873 17.964 1.00 52.17 689 VAL B O 1
ATOM 939 N N . GLY B 1 38 ? 39.580 20.401 19.555 1.00 51.64 690 GLY B N 1
ATOM 940 C CA . GLY B 1 38 ? 40.346 19.158 19.386 1.00 54.39 690 GLY B CA 1
ATOM 941 C C . GLY B 1 38 ? 39.494 17.923 19.671 1.00 55.09 690 GLY B C 1
ATOM 942 O O . GLY B 1 38 ? 39.634 16.907 19.003 1.00 56.32 690 GLY B O 1
ATOM 943 N N . ASN B 1 39 ? 38.606 18.026 20.663 1.00 56.77 691 ASN B N 1
ATOM 944 C CA . ASN B 1 39 ? 37.826 16.903 21.143 1.00 57.03 691 ASN B CA 1
ATOM 945 C C . ASN B 1 39 ? 36.574 16.644 20.341 1.00 57.70 691 ASN B C 1
ATOM 946 O O . ASN B 1 39 ? 35.709 15.876 20.801 1.00 58.67 691 ASN B O 1
ATOM 951 N N . LEU B 1 40 ? 36.436 17.282 19.169 1.00 57.40 692 LEU B N 1
ATOM 952 C CA . LEU B 1 40 ? 35.137 17.245 18.446 1.00 55.79 692 LEU B CA 1
ATOM 953 C C . LEU B 1 40 ? 34.760 15.875 17.898 1.00 54.90 692 LEU B C 1
ATOM 954 O O . LEU B 1 40 ? 35.470 15.295 17.102 1.00 55.86 692 LEU B O 1
ATOM 959 N N . GLU B 1 41 ? 33.603 15.414 18.315 1.00 53.24 693 GLU B N 1
ATOM 960 C CA . GLU B 1 41 ? 33.067 14.126 17.915 1.00 53.07 693 GLU B CA 1
ATOM 961 C C . GLU B 1 41 ? 32.383 14.120 16.534 1.00 50.65 693 GLU B C 1
ATOM 962 O O . GLU B 1 41 ? 32.799 13.409 15.578 1.00 49.55 693 GLU B O 1
ATOM 968 N N . SER B 1 42 ? 31.320 14.917 16.436 1.00 45.39 694 SER B N 1
ATOM 969 C CA . SER B 1 42 ? 30.419 14.736 15.366 1.00 41.46 694 SER B CA 1
ATOM 970 C C . SER B 1 42 ? 30.794 15.599 14.170 1.00 40.36 694 SER B C 1
ATOM 971 O O . SER B 1 42 ? 31.395 16.663 14.301 1.00 39.20 694 SER B O 1
ATOM 974 N N . GLU B 1 43 ? 30.347 15.163 13.002 1.00 39.66 695 GLU B N 1
ATOM 975 C CA . GLU B 1 43 ? 30.417 15.933 11.773 1.00 39.39 695 GLU B CA 1
ATOM 976 C C . GLU B 1 43 ? 29.665 17.266 11.875 1.00 38.51 695 GLU B C 1
ATOM 977 O O . GLU B 1 43 ? 30.136 18.314 11.409 1.00 36.12 695 GLU B O 1
ATOM 983 N N . LEU B 1 44 ? 28.467 17.202 12.421 1.00 38.96 696 LEU B N 1
ATOM 984 C CA . LEU B 1 44 ? 27.691 18.422 12.656 1.00 39.35 696 LEU B CA 1
ATOM 985 C C . LEU B 1 44 ? 28.578 19.484 13.383 1.00 39.74 696 LEU B C 1
ATOM 986 O O . LEU B 1 44 ? 28.589 20.691 13.019 1.00 39.01 696 LEU B O 1
ATOM 991 N N . ASP B 1 45 ? 29.284 19.052 14.423 1.00 37.15 697 ASP B N 1
ATOM 992 C CA . ASP B 1 45 ? 30.006 20.029 15.231 1.00 38.12 697 ASP B CA 1
ATOM 993 C C . ASP B 1 45 ? 31.183 20.554 14.430 1.00 39.30 697 ASP B C 1
ATOM 994 O O . ASP B 1 45 ? 31.578 21.719 14.577 1.00 41.29 697 ASP B O 1
ATOM 999 N N . LYS B 1 46 ? 31.831 19.663 13.685 1.00 38.04 698 LYS B N 1
ATOM 1000 C CA . LYS B 1 46 ? 32.926 20.055 12.804 1.00 38.62 698 LYS B CA 1
ATOM 1001 C C . LYS B 1 46 ? 32.497 21.079 11.754 1.00 37.99 698 LYS B C 1
ATOM 1002 O O . LYS B 1 46 ? 33.198 22.098 11.544 1.00 39.10 698 LYS B O 1
ATOM 1008 N N . ARG B 1 47 ? 31.384 20.829 11.080 1.00 36.86 699 ARG B N 1
ATOM 1009 C CA . ARG B 1 47 ? 30.900 21.799 10.110 1.00 37.03 699 ARG B CA 1
ATOM 1010 C C . ARG B 1 47 ? 30.700 23.144 10.833 1.00 37.04 699 ARG B C 1
ATOM 1011 O O . ARG B 1 47 ? 31.101 24.176 10.303 1.00 36.59 699 ARG B O 1
ATOM 1019 N N . ARG B 1 48 ? 30.107 23.122 12.037 1.00 36.02 700 ARG B N 1
ATOM 1020 C CA . ARG B 1 48 ? 29.820 24.378 12.768 1.00 37.23 700 ARG B CA 1
ATOM 1021 C C . ARG B 1 48 ? 31.141 25.130 13.060 1.00 37.29 700 ARG B C 1
ATOM 1022 O O . ARG B 1 48 ? 31.223 26.336 12.911 1.00 37.02 700 ARG B O 1
ATOM 1030 N N . PHE B 1 49 ? 32.160 24.400 13.523 1.00 35.80 701 PHE B N 1
ATOM 1031 C CA . PHE B 1 49 ? 33.420 25.019 13.891 1.00 36.58 701 PHE B CA 1
ATOM 1032 C C . PHE B 1 49 ? 33.956 25.720 12.626 1.00 36.41 701 PHE B C 1
ATOM 1033 O O . PHE B 1 49 ? 34.311 26.879 12.691 1.00 36.82 701 PHE B O 1
ATOM 1041 N N . VAL B 1 50 ? 33.929 25.025 11.477 1.00 36.60 702 VAL B N 1
ATOM 1042 C CA . VAL B 1 50 ? 34.447 25.598 10.212 1.00 37.35 702 VAL B CA 1
ATOM 1043 C C . VAL B 1 50 ? 33.722 26.848 9.844 1.00 36.91 702 VAL B C 1
ATOM 1044 O O . VAL B 1 50 ? 34.344 27.863 9.594 1.00 38.06 702 VAL B O 1
ATOM 1048 N N . ILE B 1 51 ? 32.394 26.822 9.920 1.00 36.08 703 ILE B N 1
ATOM 1049 C CA . ILE B 1 51 ? 31.604 2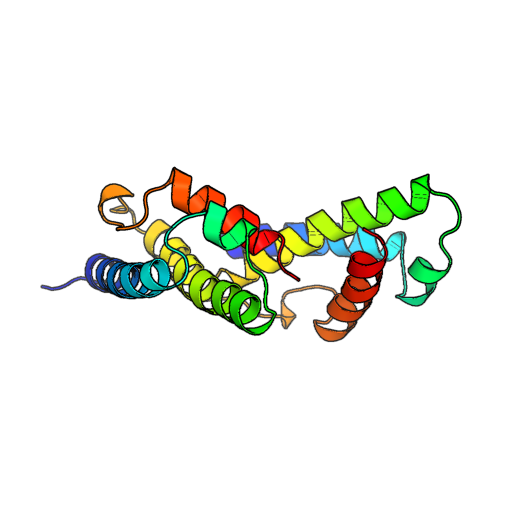7.928 9.455 1.00 37.77 703 ILE B CA 1
ATOM 1050 C C . ILE B 1 51 ? 31.689 29.138 10.377 1.00 38.48 703 ILE B C 1
ATOM 1051 O O . ILE B 1 51 ? 31.975 30.272 9.927 1.00 38.47 703 ILE B O 1
ATOM 1056 N N . LEU B 1 52 ? 31.411 28.912 11.664 1.00 36.93 704 LEU B N 1
ATOM 1057 C CA . LEU B 1 52 ? 31.594 29.958 12.627 1.00 36.67 704 LEU B CA 1
ATOM 1058 C C . LEU B 1 52 ? 33.031 30.541 12.651 1.00 36.73 704 LEU B C 1
ATOM 1059 O O . LEU B 1 52 ? 33.214 31.782 12.702 1.00 36.68 704 LEU B O 1
ATOM 1064 N N . PHE B 1 53 ? 34.040 29.679 12.629 1.00 36.79 705 PHE B N 1
ATOM 1065 C CA . PHE B 1 53 ? 35.405 30.204 12.797 1.00 35.48 705 PHE B CA 1
ATOM 1066 C C . PHE B 1 53 ? 35.826 30.976 11.513 1.00 36.83 705 PHE B C 1
ATOM 1067 O O . PHE B 1 53 ? 36.538 32.020 11.620 1.00 35.33 705 PHE B O 1
ATOM 1075 N N . ARG B 1 54 ? 35.423 30.456 10.338 1.00 34.98 706 ARG B N 1
ATOM 1076 C CA . ARG B 1 54 ? 35.760 31.127 9.076 1.00 37.80 706 ARG B CA 1
ATOM 1077 C C . ARG B 1 54 ? 35.170 32.564 9.059 1.00 37.00 706 ARG B C 1
ATOM 1078 O O . ARG B 1 54 ? 35.873 33.484 8.737 1.00 35.38 706 ARG B O 1
ATOM 1086 N N . ALA B 1 55 ? 33.892 32.736 9.414 1.00 37.02 707 ALA B N 1
ATOM 1087 C CA . ALA B 1 55 ? 33.273 34.082 9.567 1.00 37.65 707 ALA B CA 1
ATOM 1088 C C . ALA B 1 55 ? 34.068 35.071 10.525 1.00 38.55 707 ALA B C 1
ATOM 1089 O O . ALA B 1 55 ? 34.274 36.294 10.227 1.00 37.43 707 ALA B O 1
ATOM 1091 N N . MET B 1 56 ? 34.555 34.544 11.649 1.00 37.30 708 MET B N 1
ATOM 1092 C CA . MET B 1 56 ? 35.421 35.337 12.545 1.00 36.71 708 MET B CA 1
ATOM 1093 C C . MET B 1 56 ? 36.730 35.695 11.946 1.00 36.24 708 MET B C 1
ATOM 1094 O O . MET B 1 56 ? 37.188 36.807 12.117 1.00 34.05 708 MET B O 1
ATOM 1099 N N . LEU B 1 57 ? 37.363 34.728 11.274 1.00 35.49 709 LEU B N 1
ATOM 1100 C CA . LEU B 1 57 ? 38.699 34.952 10.765 1.00 35.25 709 LEU B CA 1
ATOM 1101 C C . LEU B 1 57 ? 38.618 35.996 9.660 1.00 34.68 709 LEU B C 1
ATOM 1102 O O . LEU B 1 57 ? 39.479 36.852 9.590 1.00 34.44 709 LEU B O 1
ATOM 1107 N N . ARG B 1 58 ? 37.568 35.976 8.846 1.00 32.30 710 ARG B N 1
ATOM 1108 C CA . ARG B 1 58 ? 37.438 37.019 7.767 1.00 33.12 710 ARG B CA 1
ATOM 1109 C C . ARG B 1 58 ? 37.303 38.409 8.443 1.00 35.51 710 ARG B C 1
ATOM 1110 O O . ARG B 1 58 ? 37.795 39.439 7.954 1.00 33.85 710 ARG B O 1
ATOM 1118 N N . LEU B 1 59 ? 36.651 38.447 9.607 1.00 37.17 711 LEU B N 1
ATOM 1119 C CA . LEU B 1 59 ? 36.521 39.711 10.324 1.00 38.01 711 LEU B CA 1
ATOM 1120 C C . LEU B 1 59 ? 37.815 40.116 10.936 1.00 39.23 711 LEU B C 1
ATOM 1121 O O . LEU B 1 59 ? 38.195 41.284 10.817 1.00 38.65 711 LEU B O 1
ATOM 1126 N N . ARG B 1 60 ? 38.534 39.139 11.536 1.00 38.17 712 ARG B N 1
ATOM 1127 C CA . ARG B 1 60 ? 39.777 39.481 12.191 1.00 39.22 712 ARG B CA 1
ATOM 1128 C C . ARG B 1 60 ? 40.750 40.008 11.126 1.00 38.56 712 ARG B C 1
ATOM 1129 O O . ARG B 1 60 ? 41.547 40.959 11.355 1.00 37.85 712 ARG B O 1
ATOM 1137 N N . ASN B 1 61 ? 40.712 39.361 9.959 1.00 38.00 713 ASN B N 1
ATOM 1138 C CA . ASN B 1 61 ? 41.615 39.755 8.875 1.00 38.11 713 ASN B CA 1
ATOM 1139 C C . ASN B 1 61 ? 41.239 41.152 8.395 1.00 38.48 713 ASN B C 1
ATOM 1140 O O . ASN B 1 61 ? 42.108 41.959 8.089 1.00 39.10 713 ASN B O 1
ATOM 1145 N N . GLU B 1 62 ? 39.954 41.478 8.380 1.00 39.31 714 GLU B N 1
ATOM 1146 C CA . GLU B 1 62 ? 39.547 42.835 8.001 1.00 40.45 714 GLU B CA 1
ATOM 1147 C C . GLU B 1 62 ? 40.049 43.869 9.021 1.00 41.82 714 GLU B C 1
ATOM 1148 O O . GLU B 1 62 ? 40.702 44.871 8.644 1.00 42.25 714 GLU B O 1
ATOM 1154 N N . VAL B 1 63 ? 39.758 43.664 10.302 1.00 41.56 715 VAL B N 1
ATOM 1155 C CA . VAL B 1 63 ? 40.192 44.658 11.295 1.00 41.06 715 VAL B CA 1
ATOM 1156 C C . VAL B 1 63 ? 41.687 44.818 11.440 1.00 41.88 715 VAL B C 1
ATOM 1157 O O . VAL B 1 63 ? 42.144 45.864 11.841 1.00 39.54 715 VAL B O 1
ATOM 1161 N N . LYS B 1 64 ? 42.440 43.758 11.186 1.00 42.68 716 LYS B N 1
ATOM 1162 C CA . LYS B 1 64 ? 43.867 43.813 11.293 1.00 44.20 716 LYS B CA 1
ATOM 1163 C C . LYS B 1 64 ? 44.493 44.740 10.242 1.00 46.50 716 LYS B C 1
ATOM 1164 O O . LYS B 1 64 ? 45.643 45.146 10.394 1.00 48.81 716 LYS B O 1
ATOM 1166 N N . GLY B 1 65 ? 43.784 45.077 9.189 1.00 48.03 717 GLY B N 1
ATOM 1167 C CA . GLY B 1 65 ? 44.313 46.068 8.262 1.00 50.66 717 GLY B CA 1
ATOM 1168 C C . GLY B 1 65 ? 44.109 47.527 8.685 1.00 52.68 717 GLY B C 1
ATOM 1169 O O . GLY B 1 65 ? 44.279 48.437 7.859 1.00 54.05 717 GLY B O 1
ATOM 1170 N N . TYR B 1 66 ? 43.686 47.765 9.938 1.00 52.29 718 TYR B N 1
ATOM 1171 C CA . TYR B 1 66 ? 43.318 49.126 10.390 1.00 51.27 718 TYR B CA 1
ATOM 1172 C C . TYR B 1 66 ? 44.465 49.563 11.237 1.00 51.97 718 TYR B C 1
ATOM 1173 O O . TYR B 1 66 ? 45.009 48.777 12.017 1.00 51.18 718 TYR B O 1
ATOM 1182 N N . ASN B 1 67 ? 44.913 50.802 11.051 1.00 53.51 719 ASN B N 1
ATOM 1183 C CA . ASN B 1 67 ? 46.044 51.256 11.808 1.00 54.45 719 ASN B CA 1
ATOM 1184 C C . ASN B 1 67 ? 45.758 51.225 13.285 1.00 53.76 719 ASN B C 1
ATOM 1185 O O . ASN B 1 67 ? 46.645 51.026 14.093 1.00 54.41 719 ASN B O 1
ATOM 1190 N N . GLU B 1 68 ? 44.507 51.399 13.654 1.00 53.46 720 GLU B N 1
ATOM 1191 C CA . GLU B 1 68 ? 44.194 51.448 15.076 1.00 53.78 720 GLU B CA 1
ATOM 1192 C C . GLU B 1 68 ? 44.080 50.040 15.713 1.00 52.72 720 GLU B C 1
ATOM 1193 O O . GLU B 1 68 ? 43.811 49.930 16.899 1.00 51.45 720 GLU B O 1
ATOM 1199 N N . PHE B 1 69 ? 44.306 48.977 14.936 1.00 51.12 721 PHE B N 1
ATOM 1200 C CA . PHE B 1 69 ? 44.063 47.615 15.438 1.00 50.21 721 PHE B CA 1
ATOM 1201 C C . PHE B 1 69 ? 44.780 47.366 16.753 1.00 49.70 721 PHE B C 1
ATOM 1202 O O . PHE B 1 69 ? 45.983 47.571 16.853 1.00 49.28 721 PHE B O 1
ATOM 1210 N N . ASP B 1 70 ? 44.041 46.877 17.751 1.00 49.88 722 ASP B N 1
ATOM 1211 C CA . ASP B 1 70 ? 44.576 46.471 19.046 1.00 49.22 722 ASP B CA 1
ATOM 1212 C C . ASP B 1 70 ? 43.961 45.093 19.455 1.00 48.68 722 ASP B C 1
ATOM 1213 O O . ASP B 1 70 ? 42.756 44.981 19.588 1.00 48.50 722 ASP B O 1
ATOM 1218 N N . ALA B 1 71 ? 44.770 44.050 19.665 1.00 48.41 723 ALA B N 1
ATOM 1219 C CA . ALA B 1 71 ? 44.200 42.722 20.045 1.00 48.41 723 ALA B CA 1
ATOM 1220 C C . ALA B 1 71 ? 43.323 42.738 21.309 1.00 47.56 723 ALA B C 1
ATOM 1221 O O . ALA B 1 71 ? 42.457 41.857 21.524 1.00 46.47 723 ALA B O 1
ATOM 1223 N N . GLU B 1 72 ? 43.551 43.735 22.148 1.00 47.19 724 GLU B N 1
ATOM 1224 C CA . GLU B 1 72 ? 42.820 43.844 23.388 1.00 46.38 724 GLU B CA 1
ATOM 1225 C C . GLU B 1 72 ? 41.429 44.257 23.102 1.00 43.96 724 GLU B C 1
ATOM 1226 O O . GLU B 1 72 ? 40.572 44.119 23.975 1.00 42.66 724 GLU B O 1
ATOM 1232 N N . ASP B 1 73 ? 41.177 44.820 21.909 1.00 42.74 725 ASP B N 1
ATOM 1233 C CA . ASP B 1 73 ? 39.778 45.155 21.572 1.00 41.32 725 ASP B CA 1
ATOM 1234 C C . ASP B 1 73 ? 38.916 43.919 21.299 1.00 39.25 725 ASP B C 1
ATOM 1235 O O . ASP B 1 73 ? 37.663 44.028 21.134 1.00 37.45 725 ASP B O 1
ATOM 1240 N N . LEU B 1 74 ? 39.588 42.771 21.173 1.00 36.83 726 LEU B N 1
ATOM 1241 C CA . LEU B 1 74 ? 38.921 41.522 20.755 1.00 38.35 726 LEU B CA 1
ATOM 1242 C C . LEU B 1 74 ? 38.724 40.547 21.936 1.00 36.87 726 LEU B C 1
ATOM 1243 O O . LEU B 1 74 ? 39.606 40.356 22.713 1.00 36.79 726 LEU B O 1
ATOM 1248 N N . THR B 1 75 ? 37.547 39.932 22.005 1.00 37.60 727 THR B N 1
ATOM 1249 C CA . THR B 1 75 ? 37.165 39.058 23.109 1.00 37.84 727 THR B CA 1
ATOM 1250 C C . THR B 1 75 ? 38.026 37.822 23.188 1.00 40.26 727 THR B C 1
ATOM 1251 O O . THR B 1 75 ? 38.319 37.330 24.324 1.00 41.81 727 THR B O 1
ATOM 1255 N N . ILE B 1 76 ? 38.421 37.278 22.030 1.00 39.39 728 ILE B N 1
ATOM 1256 C CA . ILE B 1 76 ? 39.322 36.113 22.021 1.00 39.57 728 ILE B CA 1
ATOM 1257 C C . ILE B 1 76 ? 40.748 36.622 21.923 1.00 39.76 728 ILE B C 1
ATOM 1258 O O . ILE B 1 76 ? 41.109 37.433 21.079 1.00 40.17 728 ILE B O 1
ATOM 1263 N N . GLU B 1 77 ? 41.583 36.168 22.826 1.00 38.95 729 GLU B N 1
ATOM 1264 C CA . GLU B 1 77 ? 42.918 36.673 22.927 1.00 38.10 729 GLU B CA 1
ATOM 1265 C C . GLU B 1 77 ? 43.740 36.182 21.731 1.00 39.49 729 GLU B C 1
ATOM 1266 O O . GLU B 1 77 ? 43.342 35.245 21.040 1.00 37.97 729 GLU B O 1
ATOM 1272 N N . GLU B 1 78 ? 44.907 36.786 21.510 1.00 40.56 730 GLU B N 1
ATOM 1273 C CA . GLU B 1 78 ? 45.725 36.507 20.331 1.00 41.64 730 GLU B CA 1
ATOM 1274 C C . GLU B 1 78 ? 46.191 35.046 20.245 1.00 40.29 730 GLU B C 1
ATOM 1275 O O . GLU B 1 78 ? 46.109 34.428 19.193 1.00 39.16 730 GLU B O 1
ATOM 1281 N N . GLN B 1 79 ? 46.788 34.524 21.317 1.00 40.21 731 GLN B N 1
ATOM 1282 C CA . GLN B 1 79 ? 47.327 33.198 21.292 1.00 40.14 731 GLN B CA 1
ATOM 1283 C C . GLN B 1 79 ? 46.196 32.128 21.097 1.00 39.30 731 GLN B C 1
ATOM 1284 O O . GLN B 1 79 ? 46.308 31.199 20.279 1.00 39.39 731 GLN B O 1
ATOM 1290 N N . ARG B 1 80 ? 45.150 32.245 21.892 1.00 39.03 732 ARG B N 1
ATOM 1291 C CA . ARG B 1 80 ? 43.951 31.386 21.737 1.00 39.21 732 ARG B CA 1
ATOM 1292 C C . ARG B 1 80 ? 43.491 31.425 20.309 1.00 37.88 732 ARG B C 1
ATOM 1293 O O . ARG B 1 80 ? 43.137 30.392 19.749 1.00 38.65 732 ARG B O 1
ATOM 1301 N N . PHE B 1 81 ? 43.334 32.622 19.754 1.00 37.83 733 PHE B N 1
ATOM 1302 C CA . PHE B 1 81 ? 42.832 32.734 18.390 1.00 37.74 733 PHE B CA 1
ATOM 1303 C C . PHE B 1 81 ? 43.763 32.011 17.407 1.00 38.11 733 PHE B C 1
ATOM 1304 O O . PHE B 1 81 ? 43.300 31.246 16.559 1.00 38.49 733 PHE B O 1
ATOM 1312 N N . ALA B 1 82 ? 45.071 32.211 17.577 1.00 39.56 734 ALA B N 1
ATOM 1313 C CA . ALA B 1 82 ? 46.080 31.537 16.745 1.00 39.55 734 ALA B CA 1
ATOM 1314 C C . ALA B 1 82 ? 45.921 30.002 16.833 1.00 40.15 734 ALA B C 1
ATOM 1315 O O . ALA B 1 82 ? 46.024 29.279 15.810 1.00 38.62 734 ALA B O 1
ATOM 1317 N N . ASP B 1 83 ? 45.650 29.496 18.042 1.00 40.13 735 ASP B N 1
ATOM 1318 C CA . ASP B 1 83 ? 45.538 28.046 18.269 1.00 39.28 735 ASP B CA 1
ATOM 1319 C C . ASP B 1 83 ? 44.226 27.468 17.705 1.00 38.72 735 ASP B C 1
ATOM 1320 O O . ASP B 1 83 ? 44.184 26.357 17.155 1.00 36.76 735 ASP B O 1
ATOM 1325 N N . TYR B 1 84 ? 43.135 28.200 17.872 1.00 37.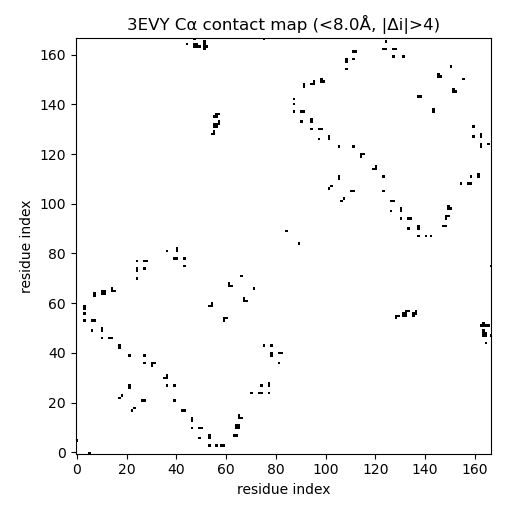44 736 TYR B N 1
ATOM 1326 C CA . TYR B 1 84 ? 41.906 27.854 17.195 1.00 35.23 736 TYR B CA 1
ATOM 1327 C C . TYR B 1 84 ? 42.147 27.873 15.701 1.00 35.40 736 TYR B C 1
ATOM 1328 O O . TYR B 1 84 ? 41.638 27.031 15.028 1.00 36.26 736 TYR B O 1
ATOM 1337 N N . GLN B 1 85 ? 42.851 28.903 15.184 1.00 36.08 737 GLN B N 1
ATOM 1338 C CA . GLN B 1 85 ? 43.054 29.072 13.722 1.00 37.25 737 GLN B CA 1
ATOM 1339 C C . GLN B 1 85 ? 43.837 27.876 13.162 1.00 37.32 737 GLN B C 1
ATOM 1340 O O . GLN B 1 85 ? 43.541 27.367 12.089 1.00 37.89 737 GLN B O 1
ATOM 1346 N N . SER B 1 86 ? 44.824 27.415 13.915 1.00 35.75 738 SER B N 1
ATOM 1347 C CA . SER B 1 86 ? 45.591 26.279 13.469 1.00 38.55 738 SER B CA 1
ATOM 1348 C C . SER B 1 86 ? 44.758 25.024 13.292 1.00 37.95 738 SER B C 1
ATOM 1349 O O . SER B 1 86 ? 44.981 24.294 12.319 1.00 39.22 738 SER B O 1
ATOM 1352 N N . LYS B 1 87 ? 43.814 24.769 14.203 1.00 38.19 739 LYS B N 1
ATOM 1353 C CA . LYS B 1 87 ? 42.857 23.653 14.062 1.00 37.04 739 LYS B CA 1
ATOM 1354 C C . LYS B 1 87 ? 41.932 23.825 12.840 1.00 37.17 739 LYS B C 1
ATOM 1355 O O . LYS B 1 87 ? 41.648 22.854 12.089 1.00 34.62 739 LYS B O 1
ATOM 1361 N N . TYR B 1 88 ? 41.443 25.059 12.646 1.00 36.22 740 TYR B N 1
ATOM 1362 C CA . TYR B 1 88 ? 40.648 25.409 11.505 1.00 35.39 740 TYR B CA 1
ATOM 1363 C C . TYR B 1 88 ? 41.434 25.114 10.207 1.00 35.92 740 TYR B C 1
ATOM 1364 O O . TYR B 1 88 ? 40.912 24.477 9.279 1.00 34.53 740 TYR B O 1
ATOM 1373 N N . LEU B 1 89 ? 42.713 25.510 10.161 1.00 35.65 741 LEU B N 1
ATOM 1374 C CA . LEU B 1 89 ? 43.503 25.337 8.935 1.00 35.20 741 LEU B CA 1
ATOM 1375 C C . LEU B 1 89 ? 43.594 23.865 8.575 1.00 36.94 741 LEU B C 1
ATOM 1376 O O . LEU B 1 89 ? 43.668 23.505 7.377 1.00 37.73 741 LEU B O 1
ATOM 1381 N N . ASP B 1 90 ? 43.589 22.993 9.578 1.00 37.71 742 ASP B N 1
ATOM 1382 C CA . ASP B 1 90 ? 43.700 21.582 9.269 1.00 42.16 742 ASP B CA 1
ATOM 1383 C C . ASP B 1 90 ? 42.405 20.890 8.836 1.00 43.77 742 ASP B C 1
ATOM 1384 O O . ASP B 1 90 ? 42.463 19.752 8.444 1.00 44.51 742 ASP B O 1
ATOM 1389 N N . MET B 1 91 ? 41.256 21.553 8.965 1.00 46.44 743 MET B N 1
ATOM 1390 C CA . MET B 1 91 ? 39.972 20.931 8.738 1.00 49.51 743 MET B CA 1
ATOM 1391 C C . MET B 1 91 ? 39.674 20.696 7.259 1.00 51.79 743 MET B C 1
ATOM 1392 O O . MET B 1 91 ? 39.718 21.615 6.435 1.00 52.13 743 MET B O 1
ATOM 1397 N N . SER B 1 92 ? 39.328 19.459 6.936 1.00 54.25 744 SER B N 1
ATOM 1398 C CA . SER B 1 92 ? 38.888 19.092 5.587 1.00 57.06 744 SER B CA 1
ATOM 1399 C C . SER B 1 92 ? 37.708 19.904 4.963 1.00 57.69 744 SER B C 1
ATOM 1400 O O . SER B 1 92 ? 36.804 20.399 5.654 1.00 59.55 744 SER B O 1
#